Protein AF-A0A0N0KFT8-F1 (afdb_monomer)

Secondary structure (DSSP, 8-state):
-HHHHT--HHHHHHHHHTT-S--EEETTEEEPPTHHHHHHHHHH-PPP---TT------------

Structure (mmCIF, N/CA/C/O backbone):
data_AF-A0A0N0KFT8-F1
#
_entry.id   AF-A0A0N0KFT8-F1
#
loop_
_atom_site.group_PDB
_atom_site.id
_atom_site.type_symbol
_atom_site.label_atom_id
_atom_site.label_alt_id
_atom_site.label_comp_id
_atom_site.label_asym_id
_atom_site.label_entity_id
_atom_site.label_seq_id
_atom_site.pdbx_PDB_ins_code
_atom_site.Cartn_x
_atom_site.Cartn_y
_atom_site.Cartn_z
_atom_site.occupancy
_atom_site.B_iso_or_equiv
_atom_site.auth_seq_id
_atom_site.auth_comp_id
_atom_site.auth_asym_id
_atom_site.auth_atom_id
_atom_site.pdbx_PDB_model_num
ATOM 1 N N . MET A 1 1 ? 2.002 -3.280 9.830 1.00 68.44 1 MET A N 1
ATOM 2 C CA . MET A 1 1 ? 1.819 -3.095 8.374 1.00 68.44 1 MET A CA 1
ATOM 3 C C . MET A 1 1 ? 3.072 -2.608 7.655 1.00 68.44 1 MET A C 1
ATOM 5 O O . MET A 1 1 ? 3.706 -3.441 7.039 1.00 68.44 1 MET A O 1
ATOM 9 N N . ALA A 1 2 ? 3.484 -1.331 7.729 1.00 74.81 2 ALA A N 1
ATOM 10 C CA . ALA A 1 2 ? 4.642 -0.836 6.954 1.00 74.81 2 ALA A CA 1
ATOM 11 C C . ALA A 1 2 ? 5.927 -1.658 7.186 1.00 74.81 2 ALA A C 1
ATOM 13 O O . ALA A 1 2 ? 6.502 -2.180 6.240 1.00 74.81 2 ALA A O 1
ATOM 14 N N . HIS A 1 3 ? 6.280 -1.889 8.453 1.00 73.50 3 HIS A N 1
ATOM 15 C CA . HIS A 1 3 ? 7.410 -2.742 8.836 1.00 73.50 3 HIS A CA 1
ATOM 16 C C . HIS A 1 3 ? 7.256 -4.213 8.403 1.00 73.50 3 HIS A C 1
ATOM 18 O O . HIS A 1 3 ? 8.234 -4.852 8.051 1.00 73.50 3 HIS A O 1
ATOM 24 N N . GLU A 1 4 ? 6.035 -4.754 8.411 1.00 76.56 4 GLU A N 1
ATOM 25 C CA . GLU A 1 4 ? 5.778 -6.172 8.094 1.00 76.56 4 GLU A CA 1
ATOM 26 C C . GLU A 1 4 ? 5.778 -6.438 6.586 1.00 76.56 4 GLU A C 1
ATOM 28 O O . GLU A 1 4 ? 6.227 -7.481 6.141 1.00 76.56 4 GLU A O 1
ATOM 33 N N . SER A 1 5 ? 5.279 -5.485 5.801 1.00 72.44 5 SER A N 1
ATOM 34 C CA . SER A 1 5 ? 5.231 -5.587 4.340 1.00 72.44 5 SER A CA 1
ATOM 35 C C . SER A 1 5 ? 6.540 -5.197 3.653 1.00 72.44 5 SER A C 1
ATOM 37 O O . SER A 1 5 ? 6.698 -5.458 2.470 1.00 72.44 5 SER A O 1
ATOM 39 N N . GLY A 1 6 ? 7.445 -4.503 4.352 1.00 81.94 6 GLY A N 1
ATOM 40 C CA . GLY A 1 6 ? 8.615 -3.857 3.745 1.00 81.94 6 GLY A CA 1
ATOM 41 C C . GLY A 1 6 ? 8.293 -2.573 2.962 1.00 81.94 6 GLY A C 1
ATOM 42 O O . GLY A 1 6 ? 9.189 -1.961 2.386 1.00 81.94 6 GLY A O 1
ATOM 43 N N . TRP A 1 7 ? 7.032 -2.123 2.942 1.00 83.31 7 TRP A N 1
ATOM 44 C CA . TRP A 1 7 ? 6.602 -0.931 2.207 1.00 83.31 7 TRP A CA 1
ATOM 45 C C . TRP A 1 7 ? 6.637 0.332 3.068 1.00 83.31 7 TRP A C 1
ATOM 47 O O . TRP A 1 7 ? 6.276 0.335 4.247 1.00 83.31 7 TRP A O 1
ATOM 57 N N . SER A 1 8 ? 6.976 1.462 2.443 1.00 86.88 8 SER A N 1
ATOM 58 C CA . SER A 1 8 ? 6.925 2.758 3.120 1.00 86.88 8 SER A CA 1
ATOM 59 C C . SER A 1 8 ? 5.484 3.151 3.485 1.00 86.88 8 SER A C 1
ATOM 61 O O . SER A 1 8 ? 4.534 2.914 2.732 1.00 86.88 8 SER A O 1
A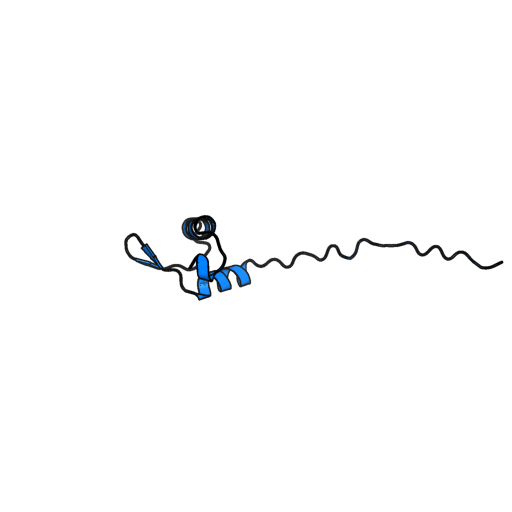TOM 63 N N . VAL A 1 9 ? 5.312 3.845 4.618 1.00 88.19 9 VAL A N 1
ATOM 64 C CA . VAL A 1 9 ? 4.004 4.388 5.042 1.00 88.19 9 VAL A CA 1
ATOM 65 C C . VAL A 1 9 ? 3.414 5.309 3.970 1.00 88.19 9 VAL A C 1
ATOM 67 O O . VAL A 1 9 ? 2.200 5.319 3.764 1.00 88.19 9 VAL A O 1
ATOM 70 N N . LYS A 1 10 ? 4.263 6.067 3.265 1.00 89.62 10 LYS A N 1
ATOM 71 C CA . LYS A 1 10 ? 3.851 6.964 2.180 1.00 89.62 10 LYS A CA 1
ATOM 72 C C . LYS A 1 10 ? 3.244 6.183 1.014 1.00 89.62 10 LYS A C 1
ATOM 74 O O . LYS A 1 10 ? 2.167 6.549 0.551 1.00 89.62 10 LYS A O 1
ATOM 79 N N . SER A 1 11 ? 3.887 5.095 0.590 1.00 87.50 11 SER A N 1
ATOM 80 C CA . SER A 1 11 ? 3.389 4.223 -0.482 1.00 87.50 11 SER A CA 1
ATOM 81 C C . SER A 1 11 ? 2.051 3.592 -0.102 1.00 87.50 11 SER A C 1
ATOM 83 O O . SER A 1 11 ? 1.096 3.662 -0.869 1.00 87.50 11 SER A O 1
ATOM 85 N N . ILE A 1 12 ? 1.939 3.071 1.124 1.00 86.94 12 ILE A N 1
ATOM 86 C CA . ILE A 1 12 ? 0.691 2.484 1.630 1.00 86.94 12 ILE A CA 1
ATOM 87 C C . ILE A 1 12 ? -0.434 3.528 1.674 1.00 86.94 12 ILE A C 1
ATOM 89 O O . ILE A 1 12 ? -1.548 3.260 1.231 1.00 86.94 12 ILE A O 1
ATOM 93 N N . ARG A 1 13 ? -0.161 4.744 2.166 1.00 89.12 13 ARG A N 1
ATOM 94 C CA . ARG A 1 13 ? -1.151 5.834 2.179 1.00 8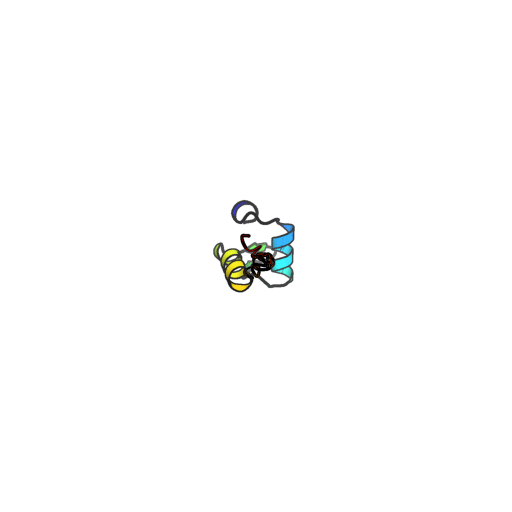9.12 13 ARG A CA 1
ATOM 95 C C . ARG A 1 13 ? -1.590 6.238 0.775 1.00 89.12 13 ARG A C 1
ATOM 97 O O . ARG A 1 13 ? -2.774 6.493 0.582 1.00 89.12 13 ARG A O 1
ATOM 104 N N . LYS A 1 14 ? -0.666 6.275 -0.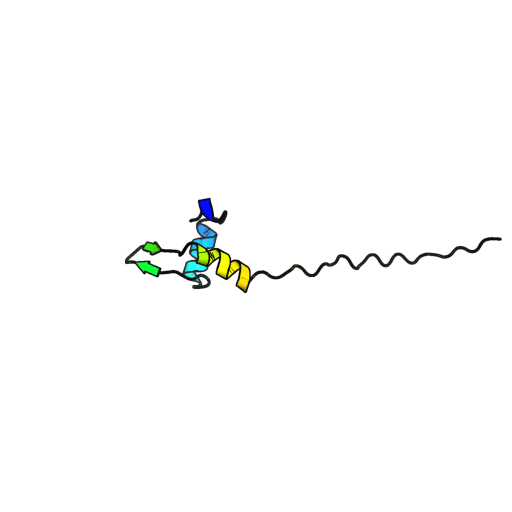188 1.00 90.69 14 LYS A N 1
ATOM 105 C CA . LYS A 1 14 ? -0.982 6.545 -1.596 1.00 90.69 14 LYS A CA 1
ATOM 106 C C . LYS A 1 14 ? -1.913 5.469 -2.159 1.00 90.69 14 LYS A C 1
ATOM 108 O O . LYS A 1 14 ? -2.963 5.804 -2.690 1.00 90.69 14 LYS A O 1
ATOM 113 N N . LEU A 1 15 ? -1.598 4.193 -1.934 1.00 88.81 15 LEU A N 1
ATOM 114 C CA . LEU A 1 15 ? -2.440 3.072 -2.359 1.00 88.81 15 LEU A CA 1
ATOM 115 C C . LEU A 1 15 ? -3.836 3.087 -1.717 1.00 88.81 15 LEU A C 1
ATOM 117 O O . LEU A 1 15 ? -4.820 2.764 -2.381 1.00 88.81 15 LEU A O 1
ATOM 121 N N . LEU A 1 16 ? -3.937 3.483 -0.445 1.00 88.62 16 LEU A N 1
ATOM 122 C CA . LEU A 1 16 ? -5.222 3.681 0.231 1.00 88.62 16 LEU A CA 1
ATOM 123 C C . LEU A 1 16 ? -6.025 4.832 -0.387 1.00 88.62 16 LEU A C 1
ATOM 125 O O . LEU A 1 16 ? -7.221 4.678 -0.625 1.00 88.62 16 LEU A O 1
ATOM 129 N N . ALA A 1 17 ? -5.378 5.972 -0.649 1.00 88.69 17 ALA A N 1
ATOM 130 C CA . ALA A 1 17 ? -6.018 7.144 -1.245 1.00 88.69 17 ALA A CA 1
ATOM 131 C C . ALA A 1 17 ? -6.527 6.854 -2.666 1.00 88.69 17 ALA A C 1
ATOM 133 O O . ALA A 1 17 ? -7.650 7.216 -3.004 1.00 88.69 17 ALA A O 1
ATOM 134 N N . GLU A 1 18 ? -5.735 6.130 -3.456 1.00 89.81 18 GLU A N 1
ATOM 135 C CA . GLU A 1 18 ? -6.087 5.677 -4.806 1.00 89.81 18 GLU A CA 1
ATOM 136 C C . GLU A 1 18 ? -7.030 4.460 -4.806 1.00 89.81 18 GLU A C 1
ATOM 138 O O . GLU A 1 18 ? -7.427 3.992 -5.869 1.00 89.81 18 GLU A O 1
ATOM 143 N N . ARG A 1 19 ? -7.392 3.927 -3.628 1.00 87.44 19 ARG A N 1
ATOM 144 C CA . ARG A 1 19 ? -8.228 2.723 -3.450 1.00 87.44 19 ARG A CA 1
ATOM 145 C C . ARG A 1 19 ? -7.721 1.495 -4.217 1.00 87.44 19 ARG A C 1
ATOM 147 O O . ARG A 1 19 ? -8.505 0.635 -4.605 1.00 87.44 19 ARG A O 1
ATOM 154 N N . ARG A 1 20 ? -6.404 1.390 -4.393 1.00 87.44 20 ARG A N 1
ATOM 155 C CA . ARG A 1 20 ? -5.758 0.290 -5.125 1.00 87.44 20 ARG A CA 1
ATOM 156 C C . ARG A 1 20 ? -5.581 -0.977 -4.295 1.00 87.44 20 ARG A C 1
ATOM 158 O O . ARG A 1 20 ? -5.375 -2.040 -4.861 1.00 87.44 20 ARG A O 1
ATOM 165 N N . ILE A 1 21 ? -5.670 -0.870 -2.970 1.00 88.88 21 ILE A N 1
ATOM 166 C CA . ILE A 1 21 ? -5.576 -2.007 -2.049 1.00 88.88 21 ILE A CA 1
ATOM 167 C C . ILE A 1 21 ? -6.852 -2.170 -1.232 1.00 88.88 21 ILE A C 1
ATOM 169 O O . ILE A 1 21 ? -7.509 -1.187 -0.860 1.00 88.88 21 ILE A O 1
ATOM 173 N N . ARG A 1 22 ? -7.173 -3.425 -0.903 1.00 86.75 22 ARG A N 1
ATOM 174 C CA . ARG A 1 22 ? -8.294 -3.755 -0.019 1.00 86.75 22 ARG A CA 1
ATOM 175 C C . ARG A 1 22 ? -8.049 -3.170 1.371 1.00 86.75 22 ARG A C 1
ATOM 177 O O . ARG A 1 22 ? -6.996 -3.371 1.967 1.00 86.75 22 ARG A O 1
ATOM 184 N N . HIS A 1 23 ? -9.024 -2.439 1.896 1.00 89.44 23 HIS A N 1
ATOM 185 C CA . HIS A 1 23 ? -8.928 -1.817 3.211 1.00 89.44 23 HIS A CA 1
ATOM 186 C C . HIS A 1 23 ? -10.302 -1.663 3.851 1.00 89.44 23 HIS A C 1
ATOM 188 O O . HIS A 1 23 ? -11.316 -1.560 3.165 1.00 89.44 23 HIS A O 1
ATOM 194 N N . LEU A 1 24 ? -10.321 -1.594 5.179 1.00 88.81 24 LEU A N 1
ATOM 195 C CA . LEU A 1 24 ? -11.509 -1.300 5.965 1.00 88.81 24 LEU A CA 1
ATOM 196 C C . LEU A 1 24 ? -11.341 0.057 6.649 1.00 88.81 24 LEU A C 1
ATOM 198 O O . LEU A 1 24 ? -10.391 0.278 7.402 1.00 88.81 24 LEU A O 1
ATOM 202 N N . LYS A 1 25 ? -12.275 0.978 6.410 1.00 88.56 25 LYS A N 1
ATOM 203 C CA . LYS A 1 25 ? -12.307 2.261 7.115 1.00 88.56 25 LYS A CA 1
ATOM 204 C C . LYS A 1 25 ? -13.045 2.096 8.443 1.00 88.56 25 LYS A C 1
ATOM 206 O O . LYS A 1 25 ? -14.221 1.752 8.465 1.00 88.56 25 LYS A O 1
ATOM 211 N N . ARG A 1 26 ? -12.365 2.382 9.553 1.00 89.06 26 ARG A N 1
ATOM 212 C CA . ARG A 1 26 ? -12.927 2.369 10.909 1.00 89.06 26 ARG A CA 1
ATOM 213 C C . ARG A 1 26 ? -12.723 3.741 11.551 1.00 89.06 26 ARG A C 1
ATOM 215 O O . ARG A 1 26 ? -11.682 4.024 12.148 1.00 89.06 26 ARG A O 1
ATOM 222 N N . GLY A 1 27 ? -13.725 4.606 11.399 1.00 87.06 27 GLY A N 1
ATOM 223 C CA . GLY A 1 27 ? -13.662 6.005 11.830 1.00 87.06 27 GLY A CA 1
ATOM 224 C C . GLY A 1 27 ? -12.546 6.760 11.103 1.00 87.06 27 GLY A C 1
ATOM 225 O O . GLY A 1 27 ? -12.547 6.833 9.874 1.00 87.06 27 GLY A O 1
ATOM 226 N N . ASN A 1 28 ? -11.577 7.277 11.866 1.00 85.75 28 ASN A N 1
ATOM 227 C CA . ASN A 1 28 ? -10.400 7.974 11.331 1.00 85.75 28 ASN A CA 1
ATOM 228 C C . ASN A 1 28 ? -9.191 7.052 11.064 1.00 85.75 28 ASN A C 1
ATOM 230 O O . ASN A 1 28 ? -8.099 7.522 10.755 1.00 85.75 28 ASN A O 1
ATOM 234 N N . ARG A 1 29 ? -9.344 5.733 11.231 1.00 85.38 29 ARG A N 1
ATOM 235 C CA . ARG A 1 29 ? -8.271 4.761 10.986 1.00 85.38 29 ARG A CA 1
ATOM 236 C C . ARG A 1 29 ? -8.617 3.856 9.814 1.00 85.38 29 ARG A C 1
ATOM 238 O O . ARG A 1 29 ? -9.771 3.484 9.619 1.00 85.38 29 ARG A O 1
ATOM 245 N N . TYR A 1 30 ? -7.587 3.473 9.071 1.00 87.44 30 TYR A N 1
ATOM 246 C CA . TYR A 1 30 ? -7.665 2.442 8.047 1.00 87.44 30 TYR A CA 1
ATOM 247 C C . TYR A 1 30 ? -7.061 1.161 8.600 1.00 87.44 30 TYR A C 1
ATOM 249 O O . TYR A 1 30 ? -5.955 1.170 9.139 1.00 87.44 30 TYR A O 1
ATOM 257 N N . LEU A 1 31 ? -7.804 0.072 8.477 1.00 87.69 31 LEU A N 1
ATOM 258 C CA . LEU A 1 31 ? -7.343 -1.264 8.790 1.00 87.69 31 LEU A CA 1
ATOM 259 C C . LEU A 1 31 ? -7.057 -1.974 7.471 1.00 87.69 31 LEU A C 1
ATOM 261 O O . LEU A 1 31 ? -7.930 -2.080 6.611 1.00 87.69 31 LEU A O 1
ATOM 265 N N . ILE A 1 32 ? -5.81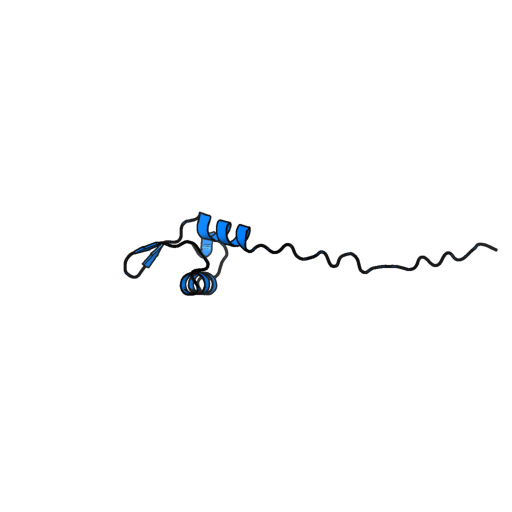7 -2.410 7.305 1.00 87.00 32 ILE A N 1
ATOM 266 C CA . ILE A 1 32 ? -5.361 -3.106 6.107 1.00 87.00 32 ILE A CA 1
ATOM 267 C C . ILE A 1 32 ? -5.290 -4.592 6.470 1.00 87.00 32 ILE A C 1
ATOM 269 O O . ILE A 1 32 ? -4.556 -4.935 7.402 1.00 87.00 32 ILE A O 1
ATOM 273 N N . PRO A 1 33 ? -6.064 -5.468 5.807 1.00 85.94 33 PRO A N 1
ATOM 274 C CA . PRO A 1 33 ? -5.900 -6.912 5.938 1.00 85.94 33 PRO A CA 1
ATOM 275 C C . PRO A 1 33 ? -4.474 -7.317 5.559 1.00 85.94 33 PRO A C 1
ATOM 277 O O . PRO A 1 33 ? -3.916 -6.754 4.621 1.00 85.94 33 PRO A O 1
ATOM 280 N N . LYS A 1 34 ? -3.891 -8.309 6.243 1.00 83.44 34 LYS A N 1
ATOM 281 C CA . LYS A 1 34 ? -2.512 -8.749 5.961 1.00 83.44 34 LYS A CA 1
ATOM 282 C C . LYS A 1 34 ? -2.316 -9.122 4.486 1.00 83.44 34 LYS A C 1
ATOM 284 O O . LYS A 1 34 ? -1.386 -8.627 3.868 1.00 83.44 34 LYS A O 1
ATOM 289 N N . SER A 1 35 ? -3.277 -9.849 3.915 1.00 85.50 35 SER A N 1
ATOM 290 C CA . SER A 1 35 ? -3.267 -10.276 2.512 1.00 85.50 35 SER A CA 1
ATOM 291 C C . SER A 1 35 ? -3.436 -9.142 1.500 1.00 85.50 35 SER A C 1
ATOM 293 O O . SER A 1 35 ? -3.150 -9.337 0.331 1.00 85.50 35 SER A O 1
ATOM 295 N N . ALA A 1 36 ? -3.885 -7.947 1.901 1.00 87.12 36 ALA A N 1
ATOM 296 C CA . ALA A 1 36 ? -4.257 -6.905 0.942 1.00 87.12 36 ALA A CA 1
ATOM 297 C C . ALA A 1 36 ? -3.081 -6.379 0.106 1.00 87.12 36 ALA A C 1
ATOM 299 O O . ALA A 1 36 ? -3.297 -5.910 -1.011 1.00 87.12 36 ALA A O 1
ATOM 300 N N . ILE A 1 37 ? -1.863 -6.417 0.654 1.00 83.69 37 ILE A N 1
ATOM 301 C CA . ILE A 1 37 ? -0.651 -6.052 -0.090 1.00 83.69 37 ILE A CA 1
ATOM 302 C C . ILE A 1 37 ? -0.241 -7.201 -1.013 1.00 83.69 37 ILE A C 1
ATOM 304 O O . ILE A 1 37 ? 0.064 -6.939 -2.171 1.00 83.69 37 ILE A O 1
ATOM 308 N N . ASP A 1 38 ? -0.319 -8.449 -0.551 1.00 84.75 38 ASP A N 1
ATOM 309 C CA . ASP A 1 38 ? -0.012 -9.632 -1.366 1.00 84.75 38 ASP A CA 1
ATOM 310 C C . ASP A 1 38 ? -0.972 -9.758 -2.555 1.00 84.75 38 ASP A C 1
ATOM 312 O O . ASP A 1 38 ? -0.552 -9.979 -3.683 1.00 84.75 38 ASP A O 1
ATOM 316 N N . ASP A 1 39 ? -2.266 -9.524 -2.331 1.00 86.31 39 ASP A N 1
ATOM 317 C CA . ASP A 1 39 ? -3.286 -9.497 -3.382 1.00 86.31 39 ASP A CA 1
ATOM 318 C C . ASP A 1 39 ? -2.990 -8.418 -4.426 1.00 86.31 39 ASP A C 1
ATOM 320 O O . ASP A 1 39 ? -3.186 -8.618 -5.624 1.00 86.31 39 ASP A O 1
ATOM 324 N N . PHE A 1 40 ? -2.529 -7.252 -3.965 1.00 86.12 40 PHE A N 1
ATOM 325 C CA . PHE A 1 40 ? -2.169 -6.152 -4.845 1.00 86.12 40 PHE A CA 1
ATOM 326 C C . PHE A 1 40 ? -0.930 -6.477 -5.667 1.00 86.12 40 PHE A C 1
ATOM 328 O O . PHE A 1 40 ? -0.929 -6.213 -6.867 1.00 86.12 40 PHE A O 1
ATOM 335 N N . LEU A 1 41 ? 0.086 -7.063 -5.034 1.00 85.25 41 LEU A N 1
ATOM 336 C CA . LEU A 1 41 ? 1.272 -7.564 -5.711 1.00 85.25 41 LEU A CA 1
ATOM 337 C C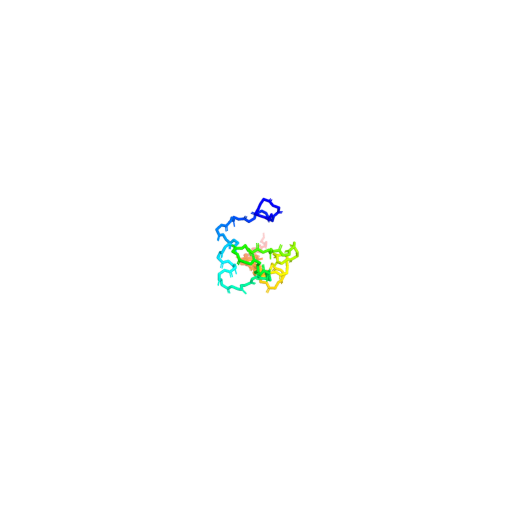 . LEU A 1 41 ? 0.870 -8.594 -6.762 1.00 85.25 41 LEU A C 1
ATOM 339 O O . LEU A 1 41 ? 1.119 -8.355 -7.929 1.00 85.25 41 LEU A O 1
ATOM 343 N N . ASN A 1 42 ? 0.136 -9.643 -6.403 1.00 85.81 42 ASN A N 1
ATOM 344 C CA . ASN A 1 42 ? -0.292 -10.677 -7.349 1.00 85.81 42 ASN A CA 1
ATOM 345 C C . ASN A 1 42 ? -1.089 -10.117 -8.538 1.00 85.81 42 ASN A C 1
ATOM 347 O O . ASN A 1 42 ? -0.927 -10.580 -9.659 1.00 85.81 42 ASN A O 1
ATOM 351 N N . ALA A 1 43 ? -1.935 -9.108 -8.313 1.00 85.44 43 ALA A N 1
ATOM 352 C CA . ALA A 1 43 ? -2.738 -8.507 -9.376 1.00 85.44 43 ALA A CA 1
ATOM 353 C C . ALA A 1 43 ? -1.984 -7.479 -10.242 1.00 85.44 43 ALA A C 1
ATOM 355 O O . ALA A 1 43 ? -2.441 -7.166 -11.338 1.00 85.44 43 ALA A O 1
ATOM 356 N N . ASN A 1 44 ? -0.888 -6.894 -9.746 1.00 84.00 44 ASN A N 1
ATOM 357 C CA . ASN A 1 44 ? -0.157 -5.808 -10.422 1.00 84.00 44 ASN A CA 1
ATOM 358 C C . ASN A 1 44 ? 1.309 -6.167 -10.713 1.00 84.00 44 ASN A C 1
ATOM 360 O O . ASN A 1 44 ? 2.051 -5.317 -11.205 1.00 84.00 44 ASN A O 1
ATOM 364 N N . MET A 1 45 ? 1.746 -7.380 -10.382 1.00 80.69 45 MET A N 1
ATOM 365 C CA . MET A 1 45 ? 3.089 -7.867 -10.655 1.00 80.69 45 MET A CA 1
ATOM 366 C C . MET A 1 45 ? 3.207 -8.085 -12.157 1.00 80.69 45 MET A C 1
ATOM 368 O O . MET A 1 45 ? 2.605 -8.989 -12.726 1.00 80.69 45 MET A O 1
ATOM 372 N N . ILE A 1 46 ? 3.956 -7.191 -12.792 1.00 78.56 46 ILE A N 1
ATOM 373 C CA . ILE A 1 46 ? 4.356 -7.317 -14.185 1.00 78.56 46 ILE A CA 1
ATOM 374 C C . ILE A 1 46 ? 5.699 -8.029 -14.154 1.00 78.56 46 ILE A C 1
ATOM 376 O O . ILE A 1 46 ? 6.654 -7.514 -13.566 1.00 78.56 46 ILE A O 1
ATOM 380 N N . GLU A 1 47 ? 5.754 -9.220 -14.740 1.00 71.56 47 GLU A N 1
ATOM 381 C CA . GLU A 1 47 ? 7.023 -9.891 -14.980 1.00 71.56 47 GLU A CA 1
ATOM 382 C C . GLU A 1 47 ? 7.819 -9.024 -15.963 1.00 71.56 47 GLU A C 1
ATOM 384 O O . GLU A 1 47 ? 7.284 -8.657 -17.016 1.00 71.56 47 GLU A O 1
ATOM 389 N N . PRO A 1 48 ? 9.031 -8.571 -15.599 1.00 72.62 48 PRO A N 1
ATOM 390 C CA . PRO A 1 48 ? 9.841 -7.804 -16.525 1.00 72.62 48 PRO A CA 1
ATOM 391 C C . PRO A 1 48 ? 10.086 -8.680 -17.750 1.00 72.62 48 PRO A C 1
ATOM 393 O O . PRO A 1 48 ? 10.565 -9.800 -17.609 1.00 72.62 48 PRO A O 1
ATOM 396 N N . GLU A 1 49 ? 9.746 -8.183 -18.941 1.00 67.75 49 GLU A N 1
ATOM 397 C CA . GLU A 1 49 ? 10.148 -8.860 -20.169 1.00 67.75 49 GLU A CA 1
ATOM 398 C C . GLU A 1 49 ? 11.667 -8.981 -20.130 1.00 67.75 49 GLU A C 1
ATOM 400 O O . GLU A 1 49 ? 12.377 -7.967 -20.117 1.00 67.75 49 GLU A O 1
ATOM 405 N N . ASP A 1 50 ? 12.147 -10.221 -20.040 1.00 60.47 50 ASP A N 1
ATOM 406 C CA . ASP A 1 50 ? 13.553 -10.554 -20.136 1.00 60.47 50 ASP A CA 1
ATOM 407 C C . ASP A 1 50 ? 14.063 -9.980 -21.451 1.00 60.47 50 ASP A C 1
ATOM 409 O O . ASP A 1 50 ? 13.998 -10.599 -22.511 1.00 60.47 50 ASP A O 1
ATOM 413 N N . ARG A 1 51 ? 14.648 -8.784 -21.394 1.00 59.38 51 ARG A N 1
ATOM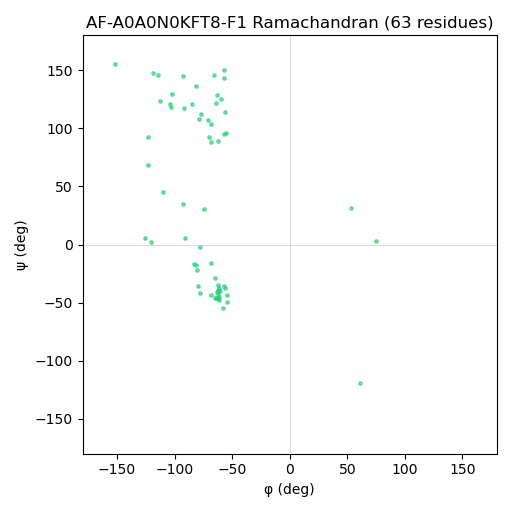 414 C CA . ARG A 1 51 ? 15.417 -8.217 -22.503 1.00 59.38 51 ARG A CA 1
ATOM 415 C C . ARG A 1 51 ? 16.781 -8.916 -22.623 1.00 59.38 51 ARG A C 1
ATOM 417 O O . ARG A 1 51 ? 17.766 -8.324 -23.045 1.00 59.38 51 ARG A O 1
ATOM 424 N N . SER A 1 52 ? 16.814 -10.191 -22.249 1.00 59.81 52 SER A N 1
ATOM 425 C CA . SER A 1 52 ? 17.928 -11.133 -22.248 1.00 59.81 52 SER A CA 1
ATOM 426 C C . SER A 1 52 ? 17.956 -11.921 -23.564 1.00 59.81 52 SER A C 1
ATOM 428 O O . SER A 1 52 ? 18.264 -13.107 -23.577 1.00 59.81 52 SER A O 1
ATOM 430 N N . GLY A 1 53 ? 17.575 -11.277 -24.670 1.00 56.19 53 GLY A N 1
ATOM 431 C CA . GLY A 1 53 ? 17.569 -11.860 -26.014 1.00 56.19 53 GLY A CA 1
ATOM 432 C C . GLY A 1 53 ? 18.356 -11.050 -27.042 1.00 56.19 53 GLY A C 1
ATOM 433 O O . GLY A 1 53 ? 18.330 -11.401 -28.215 1.00 56.19 53 GLY A O 1
ATOM 434 N N . ASP A 1 54 ? 19.049 -9.981 -26.632 1.00 57.38 54 ASP A N 1
ATOM 435 C CA . ASP A 1 54 ? 19.720 -9.055 -27.557 1.00 57.38 54 ASP A CA 1
ATOM 436 C C . ASP A 1 54 ? 21.254 -9.154 -27.506 1.00 57.38 54 ASP A C 1
ATOM 438 O O . ASP A 1 54 ? 21.981 -8.165 -27.454 1.00 57.38 54 ASP A O 1
ATOM 442 N N . LEU A 1 55 ? 21.764 -10.387 -27.512 1.00 57.44 55 LEU A N 1
ATOM 443 C CA . LEU A 1 55 ? 23.136 -10.677 -27.932 1.00 5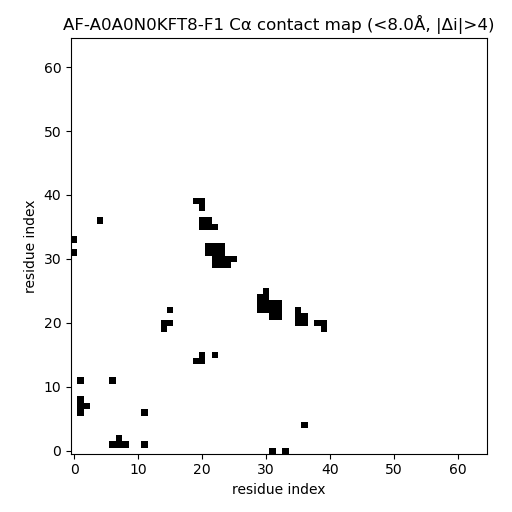7.44 55 LEU A CA 1
ATOM 444 C C . LEU A 1 55 ? 23.080 -11.694 -29.071 1.00 57.44 55 LEU A C 1
ATOM 446 O O . LEU A 1 55 ? 23.472 -12.849 -28.930 1.00 57.44 55 LEU A O 1
ATOM 450 N N . CYS A 1 56 ? 22.575 -11.248 -30.220 1.00 52.03 56 CYS A N 1
ATOM 451 C CA . CYS A 1 56 ? 22.875 -11.893 -31.488 1.00 52.03 56 CYS A CA 1
ATOM 452 C C . CYS A 1 56 ? 24.358 -11.628 -31.778 1.00 52.03 56 CYS A C 1
ATOM 454 O O . CYS A 1 56 ? 24.721 -10.598 -32.344 1.00 52.03 56 CYS A O 1
ATOM 456 N N . VAL A 1 57 ? 25.236 -12.505 -31.292 1.00 66.31 57 VAL A N 1
ATOM 457 C CA . VAL A 1 57 ? 26.633 -12.534 -31.726 1.00 66.31 57 VAL A CA 1
ATOM 45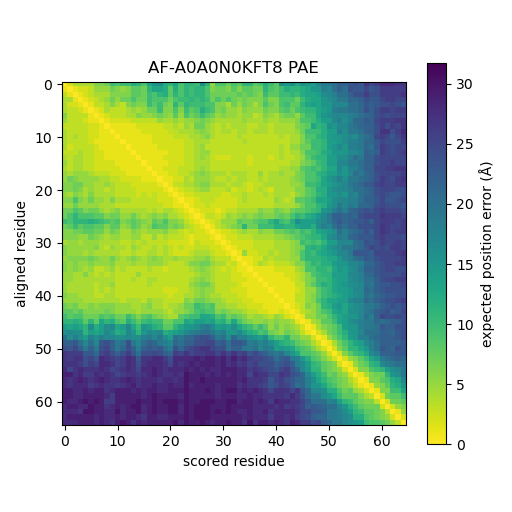8 C C . VAL A 1 57 ? 26.623 -13.211 -33.095 1.00 66.31 57 VAL A C 1
ATOM 460 O O . VAL A 1 57 ? 26.292 -14.394 -33.156 1.00 66.31 57 VAL A O 1
ATOM 463 N N . PRO A 1 58 ? 26.932 -12.519 -34.207 1.00 63.44 58 PRO A N 1
ATOM 464 C CA . PRO A 1 58 ? 27.155 -13.214 -35.459 1.00 63.44 58 PRO A CA 1
ATOM 465 C C . PRO A 1 58 ? 28.448 -14.011 -35.299 1.00 63.44 58 PRO A C 1
ATOM 467 O O . PRO A 1 58 ? 29.550 -13.464 -35.306 1.00 63.44 58 PRO A O 1
ATOM 470 N N . GLU A 1 59 ? 28.298 -15.314 -35.103 1.00 60.03 59 GLU A N 1
ATOM 471 C CA . GLU A 1 59 ? 29.359 -16.299 -35.233 1.00 60.03 59 GLU A CA 1
ATOM 472 C C . GLU A 1 59 ? 29.956 -16.208 -36.646 1.00 60.03 59 GLU A C 1
ATOM 474 O O . GLU A 1 59 ? 29.442 -16.739 -37.631 1.00 60.03 59 GLU A O 1
ATOM 479 N N . THR A 1 60 ? 31.048 -15.455 -36.767 1.00 61.25 60 THR A N 1
ATOM 480 C CA . THR A 1 60 ? 31.869 -15.423 -37.970 1.00 61.25 60 THR A CA 1
ATOM 481 C C . THR A 1 60 ? 32.596 -16.760 -38.074 1.00 61.25 60 THR A C 1
ATOM 483 O O . THR A 1 60 ? 33.679 -16.957 -37.529 1.00 61.25 60 THR A O 1
ATOM 486 N N . ASN A 1 61 ? 31.984 -17.707 -38.786 1.00 62.06 61 ASN A N 1
ATOM 487 C CA . ASN A 1 61 ? 32.657 -18.914 -39.254 1.00 62.06 61 ASN A CA 1
ATOM 488 C C . ASN A 1 61 ? 33.792 -18.519 -40.218 1.00 62.06 61 ASN A C 1
ATOM 490 O O . ASN A 1 61 ? 33.597 -18.395 -41.426 1.00 62.06 61 ASN A O 1
ATOM 494 N N . GLY A 1 62 ? 34.983 -18.283 -39.665 1.00 57.31 62 GLY A N 1
ATOM 495 C CA . GLY A 1 62 ? 36.238 -18.198 -40.403 1.00 57.31 62 GLY A CA 1
ATOM 496 C C . GLY A 1 62 ? 36.731 -19.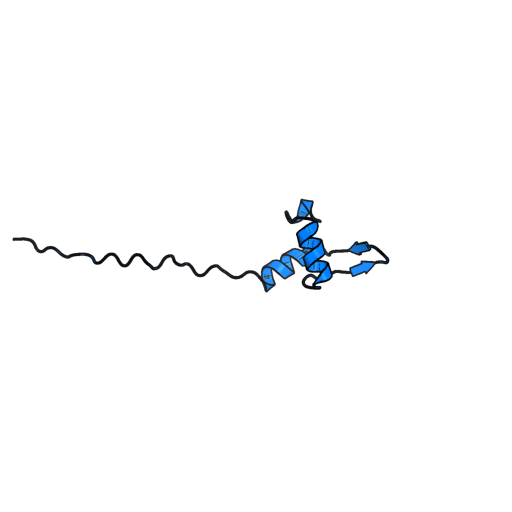606 -40.725 1.00 57.31 62 GLY A C 1
ATOM 497 O O . GLY A 1 62 ? 37.145 -20.342 -39.833 1.00 57.31 62 GLY A O 1
ATOM 498 N N . ALA A 1 63 ? 36.632 -19.976 -41.999 1.00 63.28 63 ALA A N 1
ATOM 499 C CA . ALA A 1 63 ? 37.056 -21.250 -42.570 1.00 63.28 63 ALA A CA 1
ATOM 500 C C . ALA A 1 63 ? 38.555 -21.555 -42.339 1.00 63.28 63 ALA A C 1
ATOM 502 O O . ALA A 1 63 ? 39.359 -20.619 -42.306 1.00 63.28 63 ALA A O 1
ATOM 503 N N . PRO A 1 64 ? 38.962 -22.837 -42.246 1.00 62.81 64 PRO A N 1
ATOM 504 C CA . PRO A 1 64 ? 40.371 -23.204 -42.263 1.00 62.81 64 PRO A CA 1
ATOM 505 C C . PRO A 1 64 ? 40.888 -23.242 -43.713 1.00 62.81 64 PRO A C 1
ATOM 507 O O . PRO A 1 64 ? 40.215 -23.777 -44.599 1.00 62.81 64 PRO A O 1
ATOM 510 N N . LEU A 1 65 ? 42.081 -22.682 -43.938 1.00 62.00 65 LEU A N 1
ATOM 511 C CA . LEU A 1 65 ? 42.952 -22.985 -45.081 1.00 62.00 65 LEU A CA 1
ATOM 512 C C . LEU A 1 65 ? 44.106 -23.862 -44.598 1.00 62.00 65 LEU A C 1
ATOM 514 O O . LEU A 1 65 ? 44.628 -23.564 -43.499 1.00 62.00 65 LEU A O 1
#

Solvent-accessible surface area (backbone atoms only — not comparable to full-atom values): 4396 Å² total; per-residue (Å²): 101,43,85,76,72,74,44,55,64,69,58,53,51,48,34,54,74,70,61,66,39,61,66,45,81,58,87,99,41,78,46,66,54,84,60,26,58,56,53,38,44,72,75,65,65,71,79,75,80,74,80,83,72,82,77,83,71,82,81,76,84,77,77,90,131

Sequence (65 aa):
MAHESGWSVKSIRKLLAERRIRHLKRGNRYLIPKSAIDDFLNANMIEPEDRSGDLCVPETNGAPL

pLDDT: mean 78.28, std 11.71, range [52.03, 90.69]

Nearest PDB structures (foldseek):
  6ama-assembly1_B  TM=5.492E-01  e=6.235E+00  Streptomyces venezuelae
  6j05-assembly1_A  TM=2.593E-01  e=8.042E-01  Acidithiobacillus ferrooxidans
  6f41-assembly1_P  TM=2.979E-01  e=3.302E+00  Saccharomyces cerevisiae S288C
  4gcv-assembly3_E  TM=2.775E-01  e=3.077E+00  Pseudomonas aeruginosa PAO1

Radius of gyration: 22.95 Å; Cα contacts (8 Å, |Δi|>4): 34; chains: 1; bounding box: 57×31×57 Å

Foldseek 3Di:
DCVVVVHDPVVVVVCVVVVLWDWDDDPPDIHHDPCRVVVSCVVPVDDPDPPVPPPPDPPPPDDDD

Mean predicted aligned error: 12.11 Å